Protein AF-A0AAU2XIB2-F1 (afdb_monomer_lite)

Secondary structure (DSSP, 8-state):
------------SSSHHHHHHHHHHHHHHHHHHS---HHHHHHHHHHHHHHHHHHHHHHHHT-HHHHHHHTT------HHHHHHHHH-HHHHHHHHHHHHHHHHHHIIIIITTTT-S-GGGS--HHHHHHHHHHHT-

pLDDT: mean 80.77, std 19.46, range [36.72, 98.31]

Sequence (137 aa):
MPESRMSSAGRDRAHTKGERSESQAVDRRRQAADGKDPERERLTNDLWQYGWRCLRKWMKEGTIAARCKANNVPLTCFDSEVQELRRNSYLREDLAAAAVAEAVQYFVDVSKPRGYWKPHKGASMRTYFMHDCLYRF

Foldseek 3Di:
DDDDDDDDDDDDPDPPPVCVVVVVVVVVVVCVVVPPPVVLVVQLVVLLVLQLVVQLVCLLVLNLVVVCVVLVQDDDDDPVRSVCSNPDSVVSNVLSNQLSVVLSCCCSVPCVVVVVPPPPPPADPNRVSNSSSSNSD

Structure (mmCIF, N/CA/C/O backbone):
data_AF-A0AAU2XIB2-F1
#
_entry.id   AF-A0AAU2XIB2-F1
#
loop_
_atom_site.group_PDB
_atom_site.id
_atom_site.type_symbol
_atom_site.label_atom_id
_atom_site.label_alt_id
_atom_site.label_comp_id
_atom_site.label_asym_id
_atom_site.label_entity_id
_atom_site.label_seq_id
_atom_site.pdbx_PDB_ins_code
_atom_site.Cartn_x
_atom_site.Cartn_y
_atom_site.Cartn_z
_atom_site.occupancy
_atom_site.B_iso_or_equiv
_atom_site.auth_seq_id
_atom_site.auth_comp_id
_atom_site.auth_asym_id
_atom_site.auth_atom_id
_atom_site.pdbx_PDB_model_num
ATOM 1 N N . MET A 1 1 ? 9.678 74.975 -43.313 1.00 43.34 1 MET A N 1
ATOM 2 C CA . MET A 1 1 ? 9.053 74.129 -44.359 1.00 43.34 1 MET A CA 1
ATOM 3 C C . MET A 1 1 ? 10.049 73.985 -45.502 1.00 43.34 1 MET A C 1
ATOM 5 O O . MET A 1 1 ? 10.694 75.001 -45.749 1.00 43.34 1 MET A O 1
ATOM 9 N N . PRO A 1 2 ? 10.223 72.818 -46.167 1.00 50.94 2 PRO A N 1
ATOM 10 C CA . PRO A 1 2 ? 9.382 71.597 -46.210 1.00 50.94 2 PRO A CA 1
ATOM 11 C C . PRO A 1 2 ? 10.072 70.350 -45.587 1.00 50.94 2 PRO A C 1
ATOM 13 O O . PRO A 1 2 ? 11.292 70.285 -45.517 1.00 50.94 2 PRO A O 1
ATOM 16 N N . GLU A 1 3 ? 9.378 69.476 -44.851 1.00 43.22 3 GLU A N 1
ATOM 17 C CA . GLU A 1 3 ? 8.613 68.276 -45.269 1.00 43.22 3 GLU A CA 1
ATOM 18 C C . GLU A 1 3 ? 9.398 67.189 -46.041 1.00 43.22 3 GLU A C 1
ATOM 20 O O . GLU A 1 3 ? 9.710 67.312 -47.221 1.00 43.22 3 GLU A O 1
ATOM 25 N N . SER A 1 4 ? 9.603 66.046 -45.375 1.00 46.34 4 SER A N 1
ATOM 26 C CA . SER A 1 4 ? 9.640 64.723 -46.006 1.00 46.34 4 SER A CA 1
ATOM 27 C C . SER A 1 4 ? 9.029 63.690 -45.061 1.00 46.34 4 SER A C 1
ATOM 29 O O . SER A 1 4 ? 9.553 63.391 -43.990 1.00 46.34 4 SER A O 1
ATOM 31 N N . ARG A 1 5 ? 7.865 63.189 -45.477 1.00 52.09 5 ARG A N 1
ATOM 32 C CA . ARG A 1 5 ? 7.193 61.986 -44.976 1.00 52.09 5 ARG A CA 1
ATOM 33 C C . ARG A 1 5 ? 7.921 60.746 -45.503 1.00 52.09 5 ARG A C 1
ATOM 35 O O . ARG A 1 5 ? 8.358 60.782 -46.643 1.00 52.09 5 ARG A O 1
ATOM 42 N N . MET A 1 6 ? 7.940 59.660 -44.723 1.00 36.72 6 MET A N 1
ATOM 43 C CA . MET A 1 6 ? 7.831 58.234 -45.125 1.00 36.72 6 MET A CA 1
ATOM 44 C C . MET A 1 6 ? 8.228 57.382 -43.904 1.00 36.72 6 MET A C 1
ATOM 46 O O . MET A 1 6 ? 9.360 57.431 -43.447 1.00 36.72 6 MET A O 1
ATOM 50 N N . SER A 1 7 ? 7.283 56.785 -43.175 1.00 46.06 7 SER A N 1
ATOM 51 C CA . SER A 1 7 ? 6.637 55.498 -43.478 1.00 46.06 7 SER A CA 1
ATOM 52 C C . SER A 1 7 ? 7.622 54.326 -43.565 1.00 46.06 7 SER A C 1
ATOM 54 O O . SER A 1 7 ? 8.300 54.153 -44.569 1.00 46.06 7 SER A O 1
ATOM 56 N N . SER A 1 8 ? 7.642 53.473 -42.540 1.00 38.81 8 SER A N 1
ATOM 57 C CA . SER A 1 8 ? 7.518 52.025 -42.751 1.00 38.81 8 SER A CA 1
ATOM 58 C C . SER A 1 8 ? 7.180 51.333 -41.431 1.00 38.81 8 SER A C 1
ATOM 60 O O . SER A 1 8 ? 8.024 51.024 -40.593 1.00 38.81 8 SER A O 1
ATOM 62 N N . ALA A 1 9 ? 5.883 51.088 -41.264 1.00 49.31 9 ALA A N 1
ATOM 63 C CA . ALA A 1 9 ? 5.409 49.935 -40.524 1.00 49.31 9 ALA A CA 1
ATOM 64 C C . ALA A 1 9 ? 5.936 48.652 -41.189 1.00 49.31 9 ALA A C 1
ATOM 66 O O . ALA A 1 9 ? 6.041 48.588 -42.414 1.00 49.31 9 ALA A O 1
ATOM 67 N N . GLY A 1 10 ? 6.193 47.618 -40.389 1.00 45.81 10 GLY A N 1
ATOM 68 C CA . GLY A 1 10 ? 6.290 46.248 -40.893 1.00 45.81 10 GLY A CA 1
ATOM 69 C C . GLY A 1 10 ? 7.605 45.538 -40.600 1.00 45.81 10 GLY A C 1
ATOM 70 O O . GLY A 1 10 ? 8.357 45.233 -41.516 1.00 45.81 10 GLY A O 1
ATOM 71 N N . ARG A 1 11 ? 7.849 45.178 -39.339 1.00 41.78 11 ARG A N 1
ATOM 72 C CA . ARG A 1 11 ? 8.775 44.090 -38.988 1.00 41.78 11 ARG A CA 1
ATOM 73 C C . ARG A 1 11 ? 8.243 43.349 -37.769 1.00 41.78 11 ARG A C 1
ATOM 75 O O . ARG A 1 11 ? 8.732 43.558 -36.678 1.00 41.78 11 ARG A O 1
ATOM 82 N N . ASP A 1 12 ? 7.216 42.521 -37.961 1.00 46.97 12 ASP A N 1
ATOM 83 C CA . ASP A 1 12 ? 6.725 41.671 -36.859 1.00 46.97 12 ASP A CA 1
ATOM 84 C C . ASP A 1 12 ? 6.084 40.340 -37.288 1.00 46.97 12 ASP A C 1
ATOM 86 O O . ASP A 1 12 ? 5.340 39.712 -36.542 1.00 46.97 12 ASP A O 1
ATOM 90 N N . ARG A 1 13 ? 6.352 39.848 -38.506 1.00 44.38 13 ARG A N 1
ATOM 91 C CA . ARG A 1 13 ? 5.723 38.598 -38.994 1.00 44.38 13 ARG A CA 1
ATOM 92 C C . ARG A 1 13 ? 6.672 37.511 -39.490 1.00 44.38 13 ARG A C 1
ATOM 94 O O . ARG A 1 13 ? 6.222 36.596 -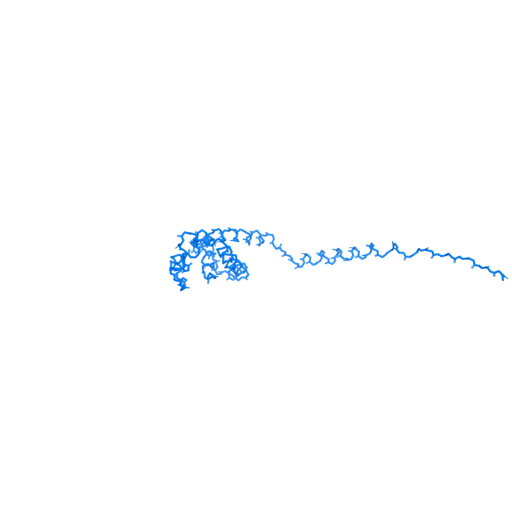40.170 1.00 44.38 13 ARG A O 1
ATOM 101 N N . ALA A 1 14 ? 7.956 37.562 -39.135 1.00 44.12 14 ALA A N 1
ATOM 102 C CA . ALA A 1 14 ? 8.930 36.573 -39.615 1.00 44.12 14 ALA A CA 1
ATOM 103 C C . ALA A 1 14 ? 9.585 35.693 -38.531 1.00 44.12 14 ALA A C 1
ATOM 105 O O . ALA A 1 14 ? 10.227 34.714 -38.893 1.00 44.12 14 ALA A O 1
ATOM 106 N N . HIS A 1 15 ? 9.427 35.975 -37.230 1.00 46.62 15 HIS A N 1
ATOM 107 C CA . HIS A 1 15 ? 10.104 35.191 -36.174 1.00 46.62 15 HIS A CA 1
ATOM 108 C C . HIS A 1 15 ? 9.353 33.923 -35.730 1.00 46.62 15 HIS A C 1
ATOM 110 O O . HIS A 1 15 ? 9.965 32.919 -35.388 1.00 46.62 15 HIS A O 1
ATOM 116 N N . THR A 1 16 ? 8.028 33.869 -35.857 1.00 51.94 16 THR A N 1
ATOM 117 C CA . THR A 1 16 ? 7.228 32.810 -35.213 1.00 51.94 16 THR A CA 1
ATOM 118 C C . THR A 1 16 ? 7.236 31.439 -35.901 1.00 51.94 16 THR A C 1
ATOM 120 O O . THR A 1 16 ? 6.804 30.460 -35.291 1.00 51.94 16 THR A O 1
ATOM 123 N N . LYS A 1 17 ? 7.695 31.313 -37.157 1.00 48.34 17 LYS A N 1
ATOM 124 C CA . LYS A 1 17 ? 7.656 30.027 -37.892 1.00 48.34 17 LYS A CA 1
ATOM 125 C C . LYS A 1 17 ? 8.925 29.185 -37.701 1.00 48.34 17 LYS A C 1
ATOM 127 O O . LYS A 1 17 ? 8.819 27.963 -37.599 1.00 48.34 17 LYS A O 1
ATOM 132 N N . GLY A 1 18 ? 10.095 29.823 -37.606 1.00 48.03 18 GLY A N 1
ATOM 133 C CA . GLY A 1 18 ? 11.371 29.152 -37.317 1.00 48.03 18 GLY A CA 1
ATOM 134 C C . GLY A 1 18 ? 11.431 28.647 -35.876 1.00 48.03 18 GLY A C 1
ATOM 135 O O . GLY A 1 18 ? 11.634 27.457 -35.648 1.00 48.03 18 GLY A O 1
ATOM 136 N N . GLU A 1 19 ? 11.080 29.512 -34.922 1.00 49.12 19 GLU A N 1
ATOM 137 C CA . GLU A 1 19 ? 11.100 29.213 -33.483 1.00 49.12 19 GLU A CA 1
ATOM 138 C C . GLU A 1 19 ? 10.111 28.109 -33.083 1.00 49.12 19 GLU A C 1
ATOM 140 O O . GLU A 1 19 ? 10.416 27.290 -32.220 1.00 49.12 19 GLU A O 1
ATOM 145 N N . ARG A 1 20 ? 8.942 28.016 -33.740 1.00 51.75 20 ARG A N 1
ATOM 146 C CA . ARG A 1 20 ? 7.985 26.912 -33.524 1.00 51.75 20 ARG A CA 1
ATOM 147 C C . ARG A 1 20 ? 8.497 25.575 -34.046 1.00 51.75 20 ARG A C 1
ATOM 149 O O . ARG A 1 20 ? 8.235 24.551 -33.427 1.00 51.75 20 ARG A O 1
ATOM 156 N N . SER A 1 21 ? 9.200 25.582 -35.174 1.00 53.94 21 SER A N 1
ATOM 157 C CA . SER A 1 21 ? 9.728 24.363 -35.801 1.00 53.94 21 SER A CA 1
ATOM 158 C C . SER A 1 21 ? 10.899 23.804 -34.996 1.00 53.94 21 SER A C 1
ATOM 160 O O . SER A 1 21 ? 11.010 22.595 -34.804 1.00 53.94 21 SER A O 1
ATOM 162 N N . GLU A 1 22 ? 11.729 24.699 -34.466 1.00 53.75 22 GLU A N 1
ATOM 163 C CA . GLU A 1 22 ? 12.864 24.371 -33.613 1.00 53.75 22 GLU A CA 1
ATOM 164 C C . GLU A 1 22 ? 12.405 23.975 -32.202 1.00 53.75 22 GLU A C 1
ATOM 166 O O . GLU A 1 22 ? 12.827 22.937 -31.700 1.00 53.75 22 GLU A O 1
ATOM 171 N N . SER A 1 23 ? 11.424 24.683 -31.625 1.00 58.53 23 SER A N 1
ATOM 172 C CA . SER A 1 23 ? 10.793 24.295 -30.352 1.00 58.53 23 SER A CA 1
ATOM 173 C C . SER A 1 23 ? 10.085 22.941 -30.448 1.00 58.53 23 SER A C 1
ATOM 175 O O . SER A 1 23 ? 10.254 22.103 -29.570 1.00 58.53 23 SER A O 1
ATOM 177 N N . GLN A 1 24 ? 9.367 22.655 -31.542 1.00 58.94 24 GLN A N 1
ATOM 178 C CA . GLN A 1 24 ? 8.755 21.338 -31.759 1.00 58.94 24 GLN A CA 1
ATOM 179 C C . GLN A 1 24 ? 9.791 20.231 -31.980 1.00 58.94 24 GLN A C 1
ATOM 181 O O . GLN A 1 24 ? 9.558 19.091 -31.582 1.00 58.94 24 GLN A O 1
ATOM 186 N N . ALA A 1 25 ? 10.925 20.530 -32.616 1.00 60.53 25 ALA A N 1
ATOM 187 C CA . ALA A 1 25 ? 12.006 19.563 -32.785 1.00 60.53 25 ALA A CA 1
ATOM 188 C C . ALA A 1 25 ? 12.719 19.273 -31.455 1.00 60.53 25 ALA A C 1
ATOM 190 O O . ALA A 1 25 ? 13.066 18.121 -31.189 1.00 60.53 25 ALA A O 1
ATOM 191 N N . VAL A 1 26 ? 12.896 20.288 -30.607 1.00 61.22 26 VAL A N 1
ATOM 192 C CA . VAL A 1 26 ? 13.450 20.149 -29.255 1.00 61.22 26 VAL A CA 1
ATOM 193 C C . VAL A 1 26 ? 12.487 19.381 -28.353 1.00 61.22 26 VAL A C 1
ATOM 195 O O . VAL A 1 26 ? 12.925 18.437 -27.703 1.00 61.22 26 VAL A O 1
ATOM 198 N N . ASP A 1 27 ? 11.187 19.677 -28.389 1.00 58.38 27 ASP A N 1
ATOM 199 C CA . ASP A 1 27 ? 10.172 18.929 -27.638 1.00 58.38 27 ASP A CA 1
ATOM 200 C C . ASP A 1 27 ? 10.062 17.476 -28.102 1.00 58.38 27 ASP A C 1
ATOM 202 O O . ASP A 1 27 ? 9.993 16.576 -27.271 1.00 58.38 27 ASP A O 1
ATOM 206 N N . ARG A 1 28 ? 10.132 17.201 -29.412 1.00 55.25 28 ARG A N 1
ATOM 207 C CA . ARG A 1 28 ? 10.158 15.819 -29.923 1.00 55.25 28 ARG A CA 1
ATOM 208 C C . ARG A 1 28 ? 11.425 15.071 -29.520 1.00 55.25 28 ARG A C 1
ATOM 210 O O . ARG A 1 28 ? 11.347 13.886 -29.216 1.00 55.25 28 ARG A O 1
ATOM 217 N N . ARG A 1 29 ? 12.585 15.737 -29.487 1.00 55.88 29 ARG A N 1
ATOM 218 C CA . ARG A 1 29 ? 13.833 15.140 -28.977 1.00 55.88 29 ARG A CA 1
ATOM 219 C C . ARG A 1 29 ? 13.761 14.898 -27.473 1.00 55.88 29 ARG A C 1
ATOM 221 O O . ARG A 1 29 ? 14.245 13.868 -27.019 1.00 55.88 29 ARG A O 1
ATOM 228 N N . ARG A 1 30 ? 13.110 15.791 -26.722 1.00 53.09 30 ARG A N 1
ATOM 229 C CA . ARG A 1 30 ? 12.839 15.610 -25.293 1.00 53.09 30 ARG A CA 1
ATOM 230 C C . ARG A 1 30 ? 11.899 14.438 -25.056 1.00 53.09 30 ARG A C 1
ATOM 232 O O . ARG A 1 30 ? 12.244 13.589 -24.263 1.00 53.09 30 ARG A O 1
ATOM 239 N N . GLN A 1 31 ? 10.804 14.323 -25.806 1.00 55.22 31 GLN A N 1
ATOM 240 C CA . GLN A 1 31 ? 9.856 13.203 -25.733 1.00 55.22 31 GLN A CA 1
ATOM 241 C C . GLN A 1 31 ? 10.473 11.861 -26.158 1.00 55.22 31 GLN A C 1
ATOM 243 O O . GLN A 1 31 ? 10.139 10.827 -25.588 1.00 55.22 31 GLN A O 1
ATOM 248 N N . ALA A 1 32 ? 11.391 11.866 -27.130 1.00 51.59 32 ALA A N 1
ATOM 249 C CA . ALA A 1 32 ? 12.141 10.675 -27.527 1.00 51.59 32 ALA A CA 1
ATOM 250 C C . ALA A 1 32 ? 13.204 10.273 -26.485 1.00 51.59 32 ALA A C 1
ATOM 252 O O . ALA A 1 32 ? 13.470 9.086 -26.320 1.00 51.59 32 ALA A O 1
ATOM 253 N N . ALA A 1 33 ? 13.784 11.242 -25.768 1.00 51.97 33 ALA A N 1
ATOM 254 C CA . ALA A 1 33 ? 14.700 11.007 -24.648 1.00 51.97 33 ALA A CA 1
ATOM 255 C C . ALA A 1 33 ? 13.969 10.663 -23.334 1.00 51.97 33 ALA A C 1
ATOM 257 O O . ALA A 1 33 ? 14.507 9.920 -22.520 1.00 51.97 33 ALA A O 1
ATOM 258 N N . ASP A 1 34 ? 12.734 11.143 -23.159 1.00 52.72 34 ASP A N 1
ATOM 259 C CA . ASP A 1 34 ? 11.841 10.838 -22.032 1.00 52.72 34 ASP A CA 1
ATOM 260 C C . ASP A 1 34 ? 11.191 9.460 -22.140 1.00 52.72 34 ASP A C 1
ATOM 262 O O . ASP A 1 34 ? 10.463 9.090 -21.222 1.00 52.72 34 ASP A O 1
ATOM 266 N N . GLY A 1 35 ? 11.433 8.739 -23.247 1.00 50.09 35 GLY A N 1
ATOM 267 C CA . GLY A 1 35 ? 10.985 7.384 -23.575 1.00 50.09 35 GLY A CA 1
ATOM 268 C C . GLY A 1 35 ? 10.161 6.704 -22.487 1.00 50.09 35 GLY A C 1
ATOM 269 O O . GLY A 1 35 ? 10.643 5.795 -21.809 1.00 50.09 35 GLY A O 1
ATOM 270 N N . LYS A 1 36 ? 8.909 7.147 -22.309 1.00 61.44 36 LYS A N 1
ATOM 271 C CA . LYS A 1 36 ? 7.960 6.461 -21.444 1.00 61.44 36 LYS A CA 1
ATOM 272 C C . LYS A 1 36 ? 7.639 5.166 -22.154 1.00 61.44 36 LYS A C 1
ATOM 274 O O . LYS A 1 36 ? 6.860 5.158 -23.101 1.00 61.44 36 LYS A O 1
ATOM 279 N N . ASP A 1 37 ? 8.302 4.099 -21.732 1.00 78.88 37 ASP A N 1
ATOM 280 C CA . ASP A 1 37 ? 7.980 2.743 -22.142 1.00 78.88 37 ASP A CA 1
ATOM 281 C C . ASP A 1 37 ? 6.470 2.517 -21.904 1.00 78.88 37 ASP A C 1
ATOM 283 O O . ASP A 1 37 ? 6.031 2.502 -20.745 1.00 78.88 37 ASP A O 1
ATOM 287 N N . PRO A 1 38 ? 5.647 2.388 -22.966 1.00 84.31 38 PRO A N 1
ATOM 288 C CA . PRO A 1 38 ? 4.204 2.247 -22.814 1.00 84.31 38 PRO A CA 1
ATOM 289 C C . PRO A 1 38 ? 3.820 0.994 -22.024 1.00 84.31 38 PRO A C 1
ATOM 291 O O . PRO A 1 38 ? 2.752 0.962 -21.413 1.00 84.31 38 PRO A O 1
ATOM 294 N N . GLU A 1 39 ? 4.661 -0.044 -22.016 1.00 83.44 39 GLU A N 1
ATOM 295 C CA . GLU A 1 39 ? 4.439 -1.232 -21.192 1.00 83.44 39 GLU A CA 1
ATOM 296 C C . GLU A 1 39 ? 4.674 -0.926 -19.714 1.00 83.44 39 GLU A C 1
ATOM 298 O O . GLU A 1 39 ? 3.872 -1.321 -18.864 1.00 83.44 39 GLU A O 1
ATOM 303 N N . ARG A 1 40 ? 5.726 -0.159 -19.405 1.00 85.00 40 ARG A N 1
ATOM 304 C CA . ARG A 1 40 ? 6.002 0.328 -18.050 1.00 85.00 40 ARG A CA 1
ATOM 305 C C . ARG A 1 40 ? 4.858 1.189 -17.525 1.00 85.00 40 ARG A C 1
ATOM 307 O O . ARG A 1 40 ? 4.435 0.989 -16.393 1.00 85.00 40 ARG A O 1
ATOM 314 N N . GLU A 1 41 ? 4.326 2.109 -18.326 1.00 89.00 41 GLU A N 1
ATOM 315 C CA . GLU A 1 41 ? 3.214 2.973 -17.906 1.00 89.00 41 GLU A CA 1
ATOM 316 C C . GLU A 1 41 ? 1.923 2.178 -17.661 1.00 89.00 41 GLU A C 1
ATOM 318 O O . GLU A 1 41 ? 1.255 2.380 -16.644 1.00 89.00 41 GLU A O 1
ATOM 323 N N . ARG A 1 42 ? 1.598 1.214 -18.535 1.00 90.50 42 ARG A N 1
ATOM 324 C CA . ARG A 1 42 ? 0.466 0.296 -18.314 1.00 90.50 42 ARG A CA 1
ATOM 325 C C . ARG A 1 42 ? 0.642 -0.509 -17.031 1.00 90.50 42 ARG A C 1
ATOM 327 O O . ARG A 1 42 ? -0.283 -0.566 -16.227 1.00 90.50 42 ARG A O 1
ATOM 334 N N . LEU A 1 43 ? 1.829 -1.074 -16.811 1.00 89.25 43 LEU A N 1
ATOM 335 C CA . LEU A 1 43 ? 2.132 -1.840 -15.605 1.00 89.25 43 LEU A CA 1
ATOM 336 C C . LEU A 1 43 ? 1.987 -0.984 -14.340 1.00 89.25 43 LEU A C 1
ATOM 338 O O . LEU A 1 43 ? 1.321 -1.405 -13.397 1.00 89.25 43 LEU A O 1
ATOM 342 N N . THR A 1 44 ? 2.570 0.216 -14.325 1.00 92.50 44 THR A N 1
ATOM 343 C CA . THR A 1 44 ? 2.449 1.184 -13.223 1.00 92.50 44 THR A CA 1
ATOM 344 C C . THR A 1 44 ? 0.982 1.464 -12.904 1.00 92.50 44 THR A C 1
ATOM 346 O O . THR A 1 44 ? 0.579 1.366 -11.746 1.00 92.50 44 THR A O 1
ATOM 349 N N . ASN A 1 45 ? 0.164 1.748 -13.920 1.00 94.69 45 ASN A N 1
ATOM 350 C CA . ASN A 1 45 ? -1.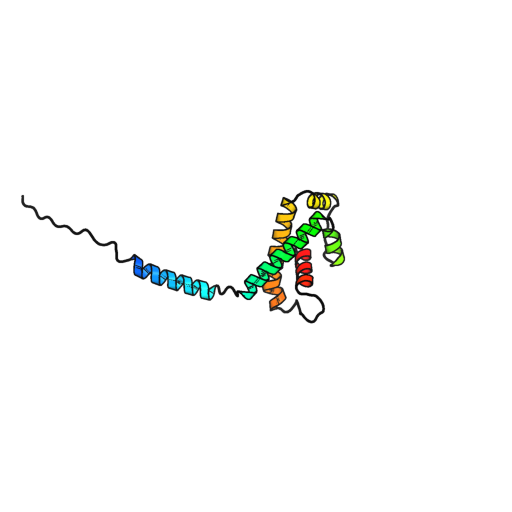260 2.034 -13.741 1.00 94.69 45 ASN A CA 1
ATOM 351 C C . ASN A 1 45 ? -2.039 0.826 -13.201 1.00 94.69 45 ASN A C 1
ATOM 353 O O . ASN A 1 45 ? -2.866 0.979 -12.298 1.00 94.69 45 ASN A O 1
ATOM 357 N N . ASP A 1 46 ? -1.761 -0.374 -13.710 1.00 95.00 46 ASP A N 1
ATOM 358 C CA . ASP A 1 46 ? -2.408 -1.607 -13.256 1.00 95.00 46 ASP A CA 1
ATOM 359 C C . ASP A 1 46 ? -2.067 -1.924 -11.796 1.00 95.00 46 ASP A C 1
ATOM 361 O O . ASP A 1 46 ? -2.955 -2.257 -11.001 1.00 95.00 46 ASP A O 1
ATOM 365 N N . LEU A 1 47 ? -0.789 -1.797 -11.425 1.00 95.44 47 LEU A N 1
ATOM 366 C CA . LEU A 1 47 ? -0.322 -2.000 -10.056 1.00 95.44 47 LEU A CA 1
ATOM 367 C C . LEU A 1 47 ? -0.902 -0.946 -9.114 1.00 95.44 47 LEU A C 1
ATOM 369 O O . LEU A 1 47 ? -1.412 -1.306 -8.052 1.00 95.44 47 LEU A O 1
ATOM 373 N N . TRP A 1 48 ? -0.922 0.323 -9.531 1.00 97.50 48 TRP A N 1
ATOM 374 C CA . TRP A 1 48 ? -1.517 1.408 -8.757 1.00 97.50 48 TRP A CA 1
ATOM 375 C C . TRP A 1 48 ? -2.986 1.129 -8.426 1.00 97.50 48 TRP A C 1
ATOM 377 O O . TRP A 1 48 ? -3.383 1.084 -7.260 1.00 97.50 48 TRP A O 1
ATOM 387 N N . GLN A 1 49 ? -3.803 0.869 -9.452 1.00 97.06 49 GLN A N 1
ATOM 388 C CA . GLN A 1 49 ? -5.234 0.613 -9.278 1.00 97.06 49 GLN A CA 1
ATOM 389 C C . GLN A 1 49 ? -5.506 -0.641 -8.447 1.00 97.06 49 GLN A C 1
ATOM 391 O O . GLN A 1 49 ? -6.508 -0.717 -7.729 1.00 97.06 49 GLN A O 1
ATOM 396 N N . TYR A 1 50 ? -4.667 -1.666 -8.581 1.00 97.12 50 TYR A N 1
ATOM 397 C CA . TYR A 1 50 ? -4.807 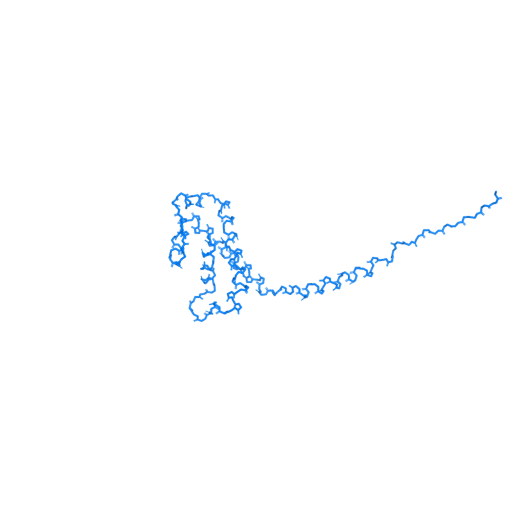-2.897 -7.819 1.00 97.12 50 TYR A CA 1
ATOM 398 C C . TYR A 1 50 ? -4.444 -2.691 -6.342 1.00 97.12 50 TYR A C 1
ATOM 400 O O . TYR A 1 50 ? -5.286 -2.938 -5.476 1.00 97.12 50 TYR A O 1
ATOM 408 N N . GLY A 1 51 ? -3.248 -2.165 -6.059 1.00 97.50 51 GLY A N 1
ATOM 409 C CA . GLY A 1 51 ? -2.760 -1.925 -4.699 1.00 97.50 51 GLY A CA 1
ATOM 410 C C . GLY A 1 51 ? -3.667 -0.983 -3.918 1.00 97.50 51 GLY A C 1
ATOM 411 O O . GLY A 1 51 ? -4.094 -1.312 -2.810 1.00 97.50 51 GLY A O 1
ATOM 412 N N . TRP A 1 52 ? -4.065 0.132 -4.536 1.00 98.12 52 TRP A N 1
ATOM 413 C CA . TRP A 1 52 ? -4.923 1.132 -3.902 1.00 98.12 52 TRP A CA 1
ATOM 414 C C . TRP A 1 52 ? -6.287 0.558 -3.500 1.00 98.12 52 TRP A C 1
ATOM 416 O O . TRP A 1 52 ? -6.753 0.768 -2.377 1.00 98.12 52 TRP A O 1
ATOM 426 N N . ARG A 1 53 ? -6.916 -0.240 -4.377 1.00 98.06 53 ARG A N 1
ATOM 427 C CA . ARG A 1 53 ? -8.184 -0.920 -4.061 1.00 98.06 53 ARG A CA 1
ATOM 428 C C . ARG A 1 53 ? -8.026 -1.921 -2.919 1.00 98.06 53 ARG A C 1
ATOM 430 O O . ARG A 1 53 ? -8.881 -1.963 -2.033 1.00 98.06 53 ARG A O 1
ATOM 437 N N . CYS A 1 54 ? -6.958 -2.718 -2.926 1.00 98.06 54 CYS A N 1
ATOM 438 C CA . CYS A 1 54 ? -6.710 -3.721 -1.893 1.00 98.06 54 CYS A CA 1
ATOM 439 C C . CYS A 1 54 ? -6.448 -3.089 -0.521 1.00 98.06 54 CYS A C 1
ATOM 441 O O . CYS A 1 54 ? -7.121 -3.461 0.441 1.00 98.06 54 CYS A O 1
ATOM 443 N N . LEU A 1 55 ? -5.543 -2.109 -0.432 1.00 98.06 55 LEU A N 1
ATOM 444 C CA . LEU A 1 55 ? -5.220 -1.449 0.836 1.00 98.06 55 LEU A CA 1
ATOM 445 C C . LEU A 1 55 ? -6.442 -0.745 1.431 1.00 98.06 55 LEU A C 1
ATOM 447 O O . LEU A 1 55 ? -6.771 -0.969 2.596 1.00 98.06 55 LEU A O 1
ATOM 451 N N . ARG A 1 56 ? -7.193 0.023 0.626 1.00 98.19 56 ARG A N 1
ATOM 452 C CA . ARG A 1 56 ? -8.427 0.680 1.099 1.00 98.19 56 ARG A CA 1
ATOM 453 C C . ARG A 1 56 ? -9.454 -0.319 1.609 1.00 98.19 56 ARG A C 1
ATOM 455 O O . ARG A 1 56 ? -10.095 -0.059 2.627 1.00 98.19 56 ARG A O 1
ATOM 462 N N . LYS A 1 57 ? -9.611 -1.459 0.930 1.00 98.31 57 LYS A N 1
ATOM 463 C CA . LYS A 1 57 ? -10.510 -2.527 1.374 1.00 98.31 57 LYS A CA 1
ATOM 464 C C . LYS A 1 57 ? -10.066 -3.096 2.723 1.00 98.31 57 LYS A C 1
ATOM 466 O O . LYS A 1 57 ? -10.878 -3.153 3.639 1.00 98.31 57 LYS A O 1
ATOM 471 N N . TRP A 1 58 ? -8.792 -3.456 2.873 1.00 98.12 58 TRP A N 1
ATOM 472 C CA . TRP A 1 58 ? -8.283 -4.042 4.117 1.00 98.12 58 TRP A CA 1
ATOM 473 C C . TRP A 1 58 ? -8.323 -3.071 5.295 1.00 98.12 58 TRP A C 1
ATOM 475 O O . TRP A 1 58 ? -8.680 -3.474 6.399 1.00 98.12 58 TRP A O 1
ATOM 485 N N . MET A 1 59 ? -8.040 -1.788 5.064 1.00 98.06 59 MET A N 1
ATOM 486 C CA . MET A 1 59 ? -8.214 -0.745 6.077 1.00 98.06 59 MET A CA 1
ATOM 487 C C . MET A 1 59 ? -9.685 -0.589 6.481 1.00 98.06 59 MET A C 1
ATOM 489 O O . MET A 1 59 ? -10.006 -0.583 7.666 1.00 98.06 59 MET A O 1
ATOM 493 N N . LYS A 1 60 ? -10.604 -0.542 5.506 1.00 98.31 60 LYS A N 1
ATOM 494 C CA . LYS A 1 60 ? -12.050 -0.435 5.764 1.00 98.31 60 LYS A CA 1
ATOM 495 C C . LYS A 1 60 ? -12.601 -1.637 6.539 1.00 98.31 60 LYS A C 1
ATOM 497 O O . LYS A 1 60 ? -13.487 -1.478 7.373 1.00 98.31 60 LYS A O 1
ATOM 502 N N . GLU A 1 61 ? -12.097 -2.833 6.259 1.00 97.81 61 GLU A N 1
ATOM 503 C CA . GLU A 1 61 ? -12.496 -4.071 6.938 1.00 97.81 61 GLU A CA 1
ATOM 504 C C . GLU A 1 61 ? -11.788 -4.261 8.291 1.00 97.81 61 GLU A C 1
ATOM 506 O O . GLU A 1 61 ? -12.188 -5.119 9.076 1.00 97.81 61 GLU A O 1
ATOM 511 N N . GLY A 1 62 ? -10.755 -3.463 8.587 1.00 96.38 62 GLY A N 1
ATOM 512 C CA . GLY A 1 62 ? -9.904 -3.621 9.768 1.00 96.38 62 GLY A CA 1
ATOM 513 C C . GLY A 1 62 ? 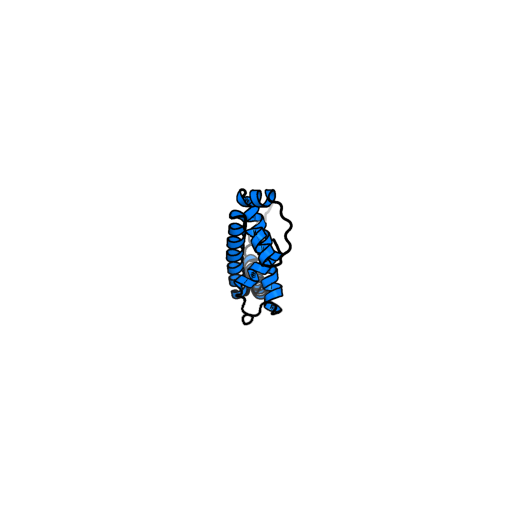-8.999 -4.855 9.712 1.00 96.38 62 GLY A C 1
ATOM 514 O O . GLY A 1 62 ? -8.582 -5.358 10.747 1.00 96.38 62 GLY A O 1
ATOM 515 N N . THR A 1 63 ? -8.710 -5.375 8.517 1.00 97.06 63 THR A N 1
ATOM 516 C CA . THR A 1 63 ? -7.890 -6.582 8.319 1.00 97.06 63 THR A CA 1
ATOM 517 C C . THR A 1 63 ? -6.434 -6.274 7.969 1.00 97.06 63 THR A C 1
ATOM 519 O O . THR A 1 63 ? -5.633 -7.202 7.864 1.00 97.06 63 THR A O 1
ATOM 522 N N . ILE A 1 64 ? -6.060 -4.996 7.821 1.00 96.00 64 ILE A N 1
ATOM 523 C CA . ILE A 1 64 ? -4.709 -4.580 7.409 1.00 96.00 64 ILE A CA 1
ATOM 524 C C . ILE A 1 64 ? -3.612 -5.103 8.350 1.00 96.00 64 ILE A C 1
ATOM 526 O O . ILE A 1 64 ? -2.649 -5.703 7.881 1.00 96.00 64 ILE A O 1
ATOM 530 N N . ALA A 1 65 ? -3.810 -5.024 9.669 1.00 94.50 65 ALA A N 1
ATOM 531 C CA . ALA A 1 65 ? -2.838 -5.522 10.643 1.00 94.50 65 ALA A CA 1
ATOM 532 C C . ALA A 1 65 ? -2.637 -7.045 10.548 1.00 94.50 65 ALA A C 1
ATOM 534 O O . ALA A 1 65 ? -1.509 -7.541 10.572 1.00 94.50 65 ALA A O 1
ATOM 535 N N . ALA A 1 66 ? -3.724 -7.798 10.350 1.00 94.94 66 ALA A N 1
ATOM 536 C CA . ALA A 1 66 ? -3.649 -9.239 10.128 1.00 94.94 66 ALA A CA 1
ATOM 537 C C . ALA A 1 66 ? -2.918 -9.579 8.816 1.00 94.94 66 ALA A C 1
ATOM 539 O O . ALA A 1 66 ? -2.176 -10.560 8.764 1.00 94.94 66 ALA A O 1
ATOM 540 N N . ARG A 1 67 ? -3.086 -8.762 7.765 1.00 96.00 67 ARG A N 1
ATOM 541 C CA . ARG A 1 67 ? -2.365 -8.917 6.492 1.00 96.00 67 ARG A CA 1
ATOM 542 C C . ARG A 1 67 ? -0.872 -8.646 6.647 1.00 96.00 67 ARG A C 1
ATOM 544 O O . ARG A 1 67 ? -0.097 -9.452 6.135 1.00 96.00 67 ARG A O 1
ATOM 551 N N . CYS A 1 68 ? -0.473 -7.598 7.371 1.00 95.12 68 CYS A N 1
ATOM 552 C CA . CYS A 1 68 ? 0.937 -7.335 7.675 1.00 95.12 68 CYS A CA 1
ATOM 553 C C . CYS A 1 68 ? 1.554 -8.508 8.446 1.00 95.12 68 CYS A C 1
ATOM 555 O O . CYS A 1 68 ? 2.541 -9.088 7.996 1.00 95.12 68 CYS A O 1
ATOM 557 N N . LYS A 1 69 ? 0.890 -8.965 9.519 1.00 94.31 69 LYS A N 1
ATOM 558 C CA . LYS A 1 69 ? 1.337 -10.117 10.317 1.00 94.31 69 LYS A CA 1
ATOM 559 C C . LYS A 1 69 ? 1.497 -11.390 9.482 1.00 94.31 69 LYS A C 1
ATOM 561 O O . LYS A 1 69 ? 2.523 -12.052 9.574 1.00 94.31 69 LYS A O 1
ATOM 566 N N . ALA A 1 70 ? 0.516 -11.721 8.640 1.00 93.19 70 ALA A N 1
ATOM 567 C CA . ALA A 1 70 ? 0.568 -12.906 7.778 1.00 93.19 70 ALA A CA 1
ATOM 568 C C . ALA A 1 70 ? 1.699 -12.855 6.734 1.00 93.19 70 ALA A C 1
ATOM 570 O O . ALA A 1 70 ? 2.119 -13.894 6.233 1.00 93.19 70 ALA A O 1
ATOM 571 N N . ASN A 1 71 ? 2.185 -11.655 6.409 1.00 91.12 71 ASN A N 1
ATOM 572 C CA . ASN A 1 71 ? 3.289 -11.431 5.482 1.00 91.12 71 ASN A CA 1
ATOM 573 C C . ASN A 1 71 ? 4.624 -11.169 6.193 1.00 91.12 71 ASN A C 1
ATOM 575 O O . ASN A 1 71 ? 5.589 -10.825 5.522 1.00 91.12 71 ASN A O 1
ATOM 579 N N . ASN A 1 72 ? 4.704 -11.338 7.518 1.00 93.56 72 ASN A N 1
ATOM 580 C CA . ASN A 1 72 ? 5.886 -11.007 8.324 1.00 93.56 72 ASN A CA 1
ATOM 581 C C . ASN A 1 72 ? 6.355 -9.550 8.159 1.00 93.56 72 ASN A C 1
ATOM 583 O O . ASN A 1 72 ? 7.543 -9.257 8.277 1.00 93.56 72 ASN A O 1
ATOM 587 N N . VAL A 1 73 ? 5.421 -8.637 7.892 1.00 93.19 73 VAL A N 1
ATOM 588 C CA . VAL A 1 73 ? 5.679 -7.198 7.894 1.00 93.19 73 VAL A CA 1
ATOM 589 C C . VAL A 1 73 ? 5.450 -6.682 9.317 1.00 93.19 73 VAL A C 1
ATOM 591 O O . VAL A 1 73 ? 4.341 -6.850 9.842 1.00 93.19 73 VAL A O 1
ATOM 594 N N . PRO A 1 74 ? 6.466 -6.085 9.964 1.00 90.12 74 PRO A N 1
ATOM 595 C CA . PRO A 1 74 ? 6.307 -5.512 11.290 1.00 90.12 74 PRO A CA 1
ATOM 596 C C . PRO A 1 74 ? 5.392 -4.288 11.210 1.00 90.12 74 PRO A C 1
ATOM 598 O O . PRO A 1 74 ? 5.702 -3.321 10.527 1.00 90.12 74 PRO A O 1
ATOM 601 N N . LEU A 1 75 ? 4.269 -4.334 11.924 1.00 91.25 75 LEU A N 1
ATOM 602 C CA . LEU A 1 75 ? 3.354 -3.208 12.068 1.00 91.25 75 LEU A CA 1
ATOM 603 C C . LEU A 1 75 ? 2.992 -3.065 13.544 1.00 91.25 75 LEU A C 1
ATOM 605 O O . LEU A 1 75 ? 2.413 -3.980 14.134 1.00 91.25 75 LEU A O 1
ATOM 609 N N . THR A 1 76 ? 3.300 -1.907 14.117 1.00 89.06 76 THR A N 1
ATOM 610 C CA . THR A 1 76 ? 2.782 -1.503 15.425 1.00 89.06 76 THR A CA 1
ATOM 611 C C . THR A 1 76 ? 1.548 -0.658 15.175 1.00 89.06 76 THR A C 1
ATOM 613 O O . THR A 1 76 ? 1.656 0.424 14.612 1.00 89.06 76 THR A O 1
ATOM 616 N N . CYS A 1 77 ? 0.381 -1.173 15.547 1.00 88.38 77 CYS A N 1
ATOM 617 C CA . CYS A 1 77 ? -0.880 -0.469 15.376 1.00 88.38 77 CYS A CA 1
ATOM 618 C C . CYS A 1 77 ? -1.798 -0.768 16.562 1.00 88.38 77 CYS A C 1
ATOM 620 O O . CYS A 1 77 ? -1.963 -1.929 16.948 1.00 88.38 77 CYS A O 1
ATOM 622 N N . PHE A 1 78 ? -2.371 0.278 17.144 1.00 92.81 78 PHE A N 1
ATOM 623 C CA . PHE A 1 78 ? -3.343 0.193 18.223 1.00 92.81 78 PHE A CA 1
ATOM 624 C C . PHE A 1 78 ? -4.755 -0.034 17.674 1.00 92.81 78 PHE A C 1
ATOM 626 O O . PHE A 1 78 ? -5.098 0.399 16.572 1.00 92.81 78 PHE A O 1
ATOM 633 N N . ASP A 1 79 ? -5.627 -0.641 18.481 1.00 92.19 79 ASP A N 1
ATOM 634 C CA . ASP A 1 79 ? -7.025 -0.860 18.092 1.00 92.19 79 ASP A CA 1
ATOM 635 C C . ASP A 1 79 ? -7.740 0.451 17.726 1.00 92.19 79 ASP A C 1
ATOM 637 O O . ASP A 1 79 ? -8.563 0.471 16.810 1.00 92.19 79 ASP A O 1
ATOM 641 N N . SER A 1 80 ? -7.405 1.563 18.389 1.00 95.12 80 SER A N 1
ATOM 642 C CA . SER A 1 80 ? -7.942 2.894 18.080 1.00 95.12 80 SER A CA 1
ATOM 643 C C . SER A 1 80 ? -7.587 3.361 16.667 1.00 95.12 80 SER A C 1
ATOM 645 O O . SER A 1 80 ? -8.448 3.901 15.975 1.00 95.12 80 SER A O 1
ATOM 647 N N . GLU A 1 81 ? -6.363 3.108 16.211 1.00 95.31 81 GLU A N 1
ATOM 648 C CA . GLU A 1 81 ? -5.909 3.450 14.861 1.00 95.31 81 GLU A CA 1
ATOM 649 C C . GLU A 1 81 ? -6.615 2.580 13.820 1.00 95.31 81 GLU A C 1
ATOM 651 O O . GLU A 1 81 ? -7.096 3.089 12.809 1.00 95.31 81 GLU A O 1
ATOM 656 N N . VAL A 1 82 ? -6.793 1.282 14.094 1.00 95.12 82 VAL A N 1
ATOM 657 C CA . VAL A 1 82 ? -7.588 0.406 13.217 1.00 95.12 82 VAL A CA 1
ATOM 658 C C . VAL A 1 82 ? -9.035 0.896 13.120 1.00 95.12 82 VAL A C 1
ATOM 660 O O . VAL A 1 82 ? -9.616 0.889 12.032 1.00 95.12 82 VAL A O 1
ATOM 663 N N . GLN A 1 83 ? -9.639 1.346 14.223 1.00 96.62 83 GLN A N 1
ATOM 664 C CA . GLN A 1 83 ? -10.989 1.916 14.189 1.00 96.62 83 GLN A CA 1
ATOM 665 C C . GLN A 1 83 ? -11.050 3.228 13.401 1.00 96.62 83 GLN A C 1
ATOM 667 O O . GLN A 1 83 ? -12.014 3.435 12.656 1.00 96.62 83 GLN A O 1
ATOM 672 N N . GLU A 1 84 ? -10.031 4.078 13.512 1.00 97.44 84 GLU A N 1
ATOM 673 C CA . GLU A 1 84 ? -9.937 5.310 12.730 1.00 97.44 84 GLU A CA 1
ATOM 674 C C . GLU A 1 84 ? -9.855 5.000 11.231 1.00 97.44 84 GLU A C 1
ATOM 676 O O . GLU A 1 84 ? -10.658 5.509 10.447 1.00 97.44 84 GLU A O 1
ATOM 681 N N . LEU A 1 85 ? -9.003 4.051 10.830 1.00 97.06 85 LEU A N 1
ATOM 682 C CA . LEU A 1 85 ? -8.908 3.585 9.443 1.00 97.06 85 LEU A CA 1
ATOM 683 C C . LEU A 1 85 ? -10.247 3.061 8.905 1.00 97.06 85 LEU A C 1
ATOM 685 O O . LEU A 1 85 ? -10.592 3.298 7.744 1.00 97.06 85 LEU A O 1
ATOM 689 N N . ARG A 1 86 ? -11.050 2.378 9.727 1.00 97.69 86 ARG A N 1
ATOM 690 C CA . ARG A 1 86 ? -12.378 1.887 9.313 1.00 97.69 86 ARG A CA 1
ATOM 691 C C . ARG A 1 86 ? -13.367 3.025 9.058 1.00 97.69 86 ARG A C 1
ATOM 693 O O . ARG A 1 86 ? -14.174 2.932 8.128 1.00 97.69 86 ARG A O 1
ATOM 700 N N . ARG A 1 87 ? -13.313 4.095 9.852 1.00 97.56 87 ARG A N 1
ATOM 701 C CA . ARG A 1 87 ? -14.295 5.194 9.836 1.00 97.56 87 ARG A CA 1
ATOM 702 C C . ARG A 1 87 ? -13.922 6.311 8.866 1.00 97.56 87 ARG A C 1
ATOM 704 O O . ARG A 1 87 ? -14.795 6.810 8.162 1.00 97.56 87 ARG A O 1
ATOM 711 N N . ASN A 1 88 ? -12.642 6.640 8.757 1.00 98.00 88 ASN A N 1
ATOM 712 C CA . ASN A 1 88 ? -12.161 7.800 8.019 1.00 98.00 88 ASN A CA 1
ATOM 713 C C . ASN A 1 88 ? -11.737 7.431 6.589 1.00 98.00 88 ASN A C 1
ATOM 715 O O . ASN A 1 88 ? -10.719 6.779 6.365 1.00 98.00 88 ASN A O 1
ATOM 719 N N . SER A 1 89 ? -12.538 7.817 5.591 1.00 97.75 89 SER A N 1
ATOM 720 C CA . SER A 1 89 ? -12.232 7.535 4.181 1.00 97.75 89 SER A CA 1
ATOM 721 C C . SER A 1 89 ? -11.050 8.316 3.635 1.00 97.75 89 SER A C 1
ATOM 723 O O . SER A 1 89 ? -10.317 7.748 2.830 1.00 97.75 89 SER A O 1
ATOM 725 N N . TYR A 1 90 ? -10.863 9.560 4.076 1.00 97.88 90 TYR A N 1
ATOM 726 C CA . TYR A 1 90 ? -9.765 10.412 3.625 1.00 97.88 90 TYR A CA 1
ATOM 727 C C . TYR A 1 90 ? -8.425 9.848 4.086 1.00 97.88 90 TYR A C 1
ATOM 729 O O . TYR A 1 90 ? -7.544 9.618 3.266 1.00 97.88 90 TYR A O 1
ATOM 737 N N . LEU A 1 91 ? -8.330 9.454 5.360 1.00 97.38 91 LEU A N 1
ATOM 738 C CA . LEU A 1 91 ? -7.128 8.806 5.886 1.00 97.38 91 LEU A CA 1
ATOM 739 C C . LEU A 1 91 ? -6.766 7.534 5.103 1.00 97.38 91 LEU A C 1
ATOM 741 O O . LEU A 1 91 ? -5.604 7.307 4.775 1.00 97.38 91 LEU A O 1
ATOM 745 N N . ARG A 1 92 ? -7.762 6.709 4.747 1.00 98.00 92 ARG A N 1
ATOM 746 C CA . ARG A 1 92 ? -7.520 5.525 3.904 1.00 98.00 92 ARG A CA 1
ATOM 747 C C . ARG A 1 92 ? -7.032 5.882 2.507 1.00 98.00 92 ARG A C 1
ATOM 749 O O . ARG A 1 92 ? -6.311 5.088 1.912 1.00 98.00 92 ARG A O 1
ATOM 756 N N . GLU A 1 93 ? -7.513 6.978 1.935 1.00 97.56 93 GLU A N 1
ATOM 757 C CA . GLU A 1 93 ? -7.112 7.415 0.599 1.00 97.56 93 GLU A CA 1
ATOM 758 C C . GLU A 1 93 ? -5.667 7.883 0.596 1.00 97.56 93 GLU A C 1
ATOM 760 O O . GLU A 1 93 ? -4.895 7.386 -0.224 1.00 97.56 93 GLU A O 1
ATOM 765 N N . ASP A 1 94 ? -5.300 8.720 1.562 1.00 97.62 94 ASP A N 1
ATOM 766 C CA . ASP A 1 94 ? -3.954 9.268 1.692 1.00 97.62 94 ASP A CA 1
ATOM 767 C C . ASP A 1 94 ? -2.925 8.169 1.975 1.00 97.62 94 ASP A C 1
ATOM 769 O O . ASP A 1 94 ? -1.941 8.038 1.245 1.00 97.62 94 ASP A O 1
ATOM 773 N N . LEU A 1 95 ? -3.185 7.307 2.966 1.00 97.31 95 LEU A N 1
ATOM 774 C CA . LEU A 1 95 ? -2.269 6.214 3.309 1.00 97.31 95 LEU A CA 1
ATOM 775 C C . LEU A 1 95 ? -2.135 5.195 2.176 1.00 97.31 95 LEU A C 1
ATOM 777 O O . LEU A 1 95 ? -1.031 4.749 1.867 1.00 97.31 95 LEU A O 1
ATOM 781 N N . ALA A 1 96 ? -3.244 4.833 1.517 1.00 98.00 96 ALA A N 1
ATOM 782 C CA . ALA A 1 96 ? -3.172 3.922 0.379 1.00 98.00 96 ALA A CA 1
ATOM 783 C C . ALA A 1 96 ? -2.403 4.544 -0.789 1.00 98.00 96 ALA A C 1
ATOM 785 O O . ALA A 1 96 ? -1.641 3.839 -1.443 1.00 98.00 96 ALA A O 1
ATOM 786 N N . ALA A 1 97 ? -2.608 5.832 -1.077 1.00 97.75 97 ALA A N 1
ATOM 787 C CA . ALA A 1 97 ? -1.899 6.515 -2.151 1.00 97.75 97 ALA A CA 1
ATOM 788 C C . ALA A 1 97 ? -0.392 6.580 -1.871 1.00 97.75 97 ALA A C 1
ATOM 790 O O . ALA A 1 97 ? 0.392 6.228 -2.750 1.00 97.75 97 ALA A O 1
ATOM 791 N N . ALA A 1 98 ? 0.009 6.951 -0.651 1.00 97.69 98 ALA A N 1
ATOM 792 C CA . ALA A 1 98 ? 1.413 7.027 -0.255 1.00 97.69 98 ALA A CA 1
ATOM 793 C C . ALA A 1 98 ? 2.120 5.664 -0.367 1.00 97.69 98 ALA A C 1
ATOM 795 O O . ALA A 1 98 ? 3.105 5.537 -1.097 1.00 97.69 98 ALA A O 1
ATOM 796 N N . ALA A 1 99 ? 1.566 4.624 0.266 1.00 97.12 99 ALA A N 1
ATOM 797 C CA . ALA A 1 99 ? 2.165 3.288 0.268 1.00 97.12 99 ALA A CA 1
ATOM 798 C C . ALA A 1 99 ? 2.259 2.686 -1.145 1.00 97.12 99 ALA A C 1
ATOM 800 O O . ALA A 1 99 ? 3.254 2.057 -1.513 1.00 97.12 99 ALA A O 1
ATOM 801 N N . VAL A 1 100 ? 1.226 2.882 -1.973 1.00 97.75 100 VAL A N 1
ATOM 802 C CA . VAL A 1 100 ? 1.199 2.358 -3.346 1.00 97.75 100 VAL A CA 1
ATOM 803 C C . VAL A 1 100 ? 2.158 3.123 -4.250 1.00 97.75 100 VAL A C 1
ATOM 805 O O . VAL A 1 100 ? 2.817 2.486 -5.068 1.00 97.75 100 VAL A O 1
ATOM 808 N N . ALA A 1 101 ? 2.288 4.444 -4.098 1.00 96.31 101 ALA A N 1
ATOM 809 C CA . ALA A 1 101 ? 3.255 5.233 -4.859 1.00 96.31 101 ALA A CA 1
ATOM 810 C C . ALA A 1 101 ? 4.672 4.718 -4.670 1.00 96.31 101 ALA A C 1
ATOM 812 O O . ALA A 1 101 ? 5.361 4.409 -5.646 1.00 96.31 101 ALA A O 1
ATOM 813 N N . GLU A 1 102 ? 5.067 4.550 -3.414 1.00 95.75 102 GLU A N 1
ATOM 814 C CA . GLU A 1 102 ? 6.402 4.083 -3.090 1.00 95.75 102 GLU A CA 1
ATOM 815 C C . GLU A 1 102 ? 6.609 2.623 -3.538 1.00 95.75 102 GLU A C 1
ATOM 817 O O . GLU A 1 102 ? 7.648 2.283 -4.111 1.00 95.75 102 GLU A O 1
ATOM 822 N N . ALA A 1 103 ? 5.602 1.759 -3.366 1.00 95.62 103 ALA A N 1
ATOM 823 C CA . ALA A 1 103 ? 5.678 0.364 -3.800 1.00 95.62 103 ALA A CA 1
ATOM 824 C C . ALA A 1 103 ? 5.788 0.224 -5.323 1.00 95.62 103 ALA A C 1
ATOM 826 O O . ALA A 1 103 ? 6.571 -0.592 -5.806 1.00 95.62 103 ALA A O 1
ATOM 827 N N . VAL A 1 104 ? 5.031 1.011 -6.093 1.00 94.81 104 VAL A N 1
ATOM 828 C CA . VAL A 1 104 ? 5.094 0.995 -7.562 1.00 94.81 104 VAL A CA 1
ATOM 829 C C . VAL A 1 104 ? 6.456 1.477 -8.038 1.00 94.81 104 VAL A C 1
ATOM 831 O O . VAL A 1 104 ? 7.070 0.807 -8.869 1.00 94.81 104 VAL A O 1
ATOM 834 N N . GLN A 1 105 ? 6.952 2.584 -7.478 1.00 91.69 105 GLN A N 1
ATOM 835 C CA . GLN A 1 105 ? 8.273 3.105 -7.810 1.00 91.69 105 GLN A CA 1
ATOM 836 C C . GLN A 1 105 ? 9.353 2.051 -7.545 1.00 91.69 105 GLN A C 1
ATOM 838 O O . GLN A 1 105 ? 10.130 1.714 -8.437 1.00 91.69 105 GLN A O 1
ATOM 843 N N . TYR A 1 106 ? 9.352 1.438 -6.360 1.00 90.25 106 TYR A N 1
ATOM 844 C CA . TYR A 1 106 ? 10.307 0.382 -6.040 1.00 90.25 106 TYR A CA 1
ATOM 845 C C . TYR A 1 106 ? 10.169 -0.845 -6.948 1.00 90.25 106 TYR A C 1
ATOM 847 O O . TYR A 1 106 ? 11.170 -1.398 -7.415 1.00 90.25 106 TYR A O 1
ATOM 855 N N . PHE A 1 107 ? 8.942 -1.293 -7.211 1.00 89.00 107 PHE A N 1
ATOM 856 C CA . PHE A 1 107 ? 8.718 -2.496 -7.999 1.00 89.00 107 PHE A CA 1
ATOM 857 C C . PHE A 1 107 ? 9.238 -2.329 -9.430 1.00 89.00 107 PHE A C 1
ATOM 859 O O . PHE A 1 107 ? 9.939 -3.202 -9.951 1.00 89.00 107 PHE A O 1
ATOM 866 N N . VAL A 1 108 ? 8.913 -1.194 -10.046 1.00 87.31 108 VAL A N 1
ATOM 867 C CA . VAL A 1 108 ? 9.249 -0.891 -11.435 1.00 87.31 108 VAL A CA 1
ATOM 868 C C . VAL A 1 108 ? 10.730 -0.549 -11.597 1.00 87.31 108 VAL A C 1
ATOM 870 O O . VAL A 1 108 ? 11.346 -1.020 -12.554 1.00 87.31 108 VAL A O 1
ATOM 873 N N . ASP A 1 109 ? 11.311 0.205 -10.664 1.00 86.62 109 ASP A N 1
ATOM 874 C CA . ASP A 1 109 ? 12.671 0.738 -10.812 1.00 86.62 109 ASP A CA 1
ATOM 875 C C . ASP A 1 109 ? 13.739 -0.196 -10.231 1.00 86.62 109 ASP A C 1
ATOM 877 O O . ASP A 1 109 ? 14.893 -0.176 -10.662 1.00 86.62 109 ASP A O 1
ATOM 881 N N . VAL A 1 110 ? 13.369 -1.037 -9.259 1.00 84.00 110 VAL A N 1
ATOM 882 C CA . VAL A 1 110 ? 14.320 -1.862 -8.502 1.00 84.00 110 VAL A CA 1
ATOM 883 C C . VAL A 1 110 ? 13.989 -3.344 -8.603 1.00 84.00 110 VAL A C 1
ATOM 885 O O . VAL A 1 110 ? 14.811 -4.117 -9.097 1.00 84.00 110 VAL A O 1
ATOM 888 N N . SER A 1 111 ? 12.803 -3.763 -8.155 1.00 81.50 111 SER A N 1
ATOM 889 C CA . SER A 1 111 ? 12.484 -5.190 -7.993 1.00 81.50 111 SER A CA 1
ATOM 890 C C . SER A 1 111 ? 12.475 -5.957 -9.314 1.00 81.50 111 SER A C 1
ATOM 892 O O . SER A 1 111 ? 13.141 -6.991 -9.445 1.00 81.50 111 SER A O 1
ATOM 894 N N . LYS A 1 112 ? 11.752 -5.438 -10.314 1.00 78.62 112 LYS A N 1
ATOM 895 C CA . LYS A 1 112 ? 11.628 -6.072 -11.629 1.00 78.62 112 LYS A CA 1
ATOM 896 C C . LYS A 1 112 ? 12.957 -6.056 -12.402 1.00 78.62 112 LYS A C 1
ATOM 898 O O . LYS A 1 112 ? 13.350 -7.132 -12.854 1.00 78.62 112 LYS A O 1
ATOM 903 N N . PRO A 1 113 ? 13.697 -4.932 -12.525 1.00 78.75 113 PRO A N 1
ATOM 904 C CA . PRO A 1 113 ? 14.974 -4.914 -13.245 1.00 78.75 113 PRO A CA 1
ATOM 905 C C . PRO A 1 113 ? 16.058 -5.786 -12.602 1.00 78.75 113 PRO A C 1
ATOM 907 O O . PRO A 1 113 ? 16.849 -6.401 -13.311 1.00 78.75 113 PRO A O 1
ATOM 910 N N . ARG A 1 114 ? 16.085 -5.888 -11.265 1.00 80.44 114 ARG A N 1
ATOM 911 C CA . ARG A 1 114 ? 17.057 -6.725 -10.538 1.00 80.44 114 ARG A CA 1
ATOM 912 C C . ARG A 1 114 ? 16.645 -8.196 -10.430 1.00 80.44 114 ARG A C 1
ATOM 914 O O . ARG A 1 114 ? 17.387 -8.998 -9.864 1.00 80.44 114 ARG A O 1
ATOM 921 N N . GLY A 1 115 ? 15.474 -8.567 -10.955 1.00 79.75 115 GLY A N 1
ATOM 922 C CA . GLY A 1 115 ? 14.971 -9.941 -10.928 1.00 79.75 115 GLY A CA 1
ATOM 923 C C . GLY A 1 115 ? 14.684 -10.469 -9.518 1.00 79.75 115 GLY A C 1
ATOM 924 O O . GLY A 1 115 ? 14.783 -11.680 -9.293 1.00 79.75 115 GLY A O 1
ATOM 925 N N . TYR A 1 116 ? 14.361 -9.583 -8.565 1.00 80.31 116 TYR A N 1
ATOM 926 C CA . TYR A 1 116 ? 13.920 -9.981 -7.223 1.00 80.31 116 TYR A CA 1
ATOM 927 C C . TYR A 1 116 ? 12.561 -10.675 -7.297 1.00 80.31 116 TYR A C 1
ATOM 929 O O . TYR A 1 116 ? 12.382 -11.756 -6.729 1.00 80.31 116 TYR A O 1
ATOM 937 N N . TRP A 1 117 ? 11.648 -10.134 -8.106 1.00 78.94 117 TRP A N 1
ATOM 938 C CA . TRP A 1 117 ? 10.473 -10.878 -8.531 1.00 78.94 117 TRP A CA 1
ATOM 939 C C . TRP A 1 117 ? 10.824 -11.832 -9.685 1.00 78.94 117 TRP A C 1
ATOM 941 O O . TRP A 1 117 ? 11.306 -11.413 -10.738 1.00 78.94 117 TRP A O 1
ATOM 951 N N . LYS A 1 118 ? 10.569 -13.133 -9.487 1.00 75.38 118 LYS A N 1
ATOM 952 C CA . LYS A 1 118 ? 10.785 -14.189 -10.489 1.00 75.38 118 LYS A CA 1
ATOM 953 C C . LYS A 1 118 ? 9.457 -14.886 -10.807 1.00 75.38 118 LYS A C 1
ATOM 955 O O . LYS A 1 118 ? 8.915 -15.528 -9.905 1.00 75.38 118 LYS A O 1
ATOM 960 N N . PRO A 1 119 ? 8.975 -14.863 -12.065 1.00 71.25 119 PRO A N 1
ATOM 961 C CA . PRO A 1 119 ? 7.681 -15.443 -12.444 1.00 71.25 119 PRO A CA 1
ATOM 962 C C . PRO A 1 119 ? 7.517 -16.923 -12.066 1.00 71.25 119 PRO A C 1
ATOM 964 O O . PRO A 1 119 ? 6.431 -17.361 -11.707 1.00 71.25 119 PRO A O 1
ATOM 967 N N . HIS A 1 120 ? 8.608 -17.693 -12.101 1.00 68.88 120 HIS A N 1
ATOM 968 C CA . HIS A 1 120 ? 8.594 -19.141 -11.869 1.00 68.88 120 HIS A CA 1
ATOM 969 C C . HIS A 1 120 ? 8.684 -19.554 -10.390 1.00 68.88 120 HIS A C 1
ATOM 971 O O . HIS A 1 120 ? 8.601 -20.738 -10.087 1.00 68.88 120 HIS A O 1
ATOM 977 N N . LYS A 1 121 ? 8.849 -18.610 -9.451 1.00 65.88 121 LYS A N 1
ATOM 978 C CA . LYS A 1 121 ? 8.987 -18.910 -8.010 1.00 65.88 121 LYS A CA 1
ATOM 979 C C . LYS A 1 121 ? 7.647 -18.996 -7.255 1.00 65.88 121 LYS A C 1
ATOM 981 O O . LYS A 1 121 ? 7.621 -18.883 -6.035 1.00 65.88 121 LYS A O 1
ATOM 986 N N . GLY A 1 122 ? 6.535 -19.192 -7.965 1.00 66.06 122 GLY A N 1
ATOM 987 C CA . GLY A 1 122 ? 5.231 -19.544 -7.382 1.00 66.06 122 GLY A CA 1
ATOM 988 C C . GLY A 1 122 ? 4.361 -18.379 -6.890 1.00 66.06 122 GLY A C 1
ATOM 989 O O . GLY A 1 122 ? 3.154 -18.556 -6.753 1.00 66.06 122 GLY A O 1
ATOM 990 N N . ALA A 1 123 ? 4.910 -17.178 -6.683 1.00 75.12 123 ALA A N 1
ATOM 991 C CA . ALA A 1 123 ? 4.118 -15.991 -6.356 1.00 75.12 123 ALA A CA 1
ATOM 992 C C . ALA A 1 123 ? 3.754 -15.200 -7.620 1.00 75.12 123 ALA A C 1
ATOM 994 O O . ALA A 1 123 ? 4.630 -14.779 -8.382 1.00 75.12 123 ALA A O 1
ATOM 995 N N . SER A 1 124 ? 2.457 -14.942 -7.815 1.00 85.75 124 SER A N 1
ATOM 996 C CA . SER A 1 124 ? 2.012 -14.038 -8.878 1.00 85.75 124 SER A CA 1
ATOM 997 C C . SER A 1 124 ? 2.631 -12.645 -8.694 1.00 85.75 124 SER A C 1
ATOM 999 O O . SER A 1 124 ? 2.902 -12.226 -7.566 1.00 85.75 124 SER A O 1
ATOM 1001 N N . MET A 1 125 ? 2.807 -11.899 -9.788 1.00 88.00 125 MET A N 1
ATOM 1002 C CA . MET A 1 125 ? 3.284 -10.507 -9.747 1.00 88.00 125 MET A CA 1
ATOM 1003 C C . MET A 1 125 ? 2.488 -9.656 -8.756 1.00 88.00 125 MET A C 1
ATOM 1005 O O . MET A 1 125 ? 3.057 -8.916 -7.963 1.00 88.00 125 MET A O 1
ATOM 1009 N N . ARG A 1 126 ? 1.162 -9.823 -8.759 1.00 89.50 126 ARG A N 1
ATOM 1010 C CA . ARG A 1 126 ? 0.244 -9.121 -7.858 1.00 89.50 126 ARG A CA 1
ATOM 1011 C C . ARG A 1 126 ? 0.461 -9.502 -6.398 1.00 89.50 126 ARG A C 1
ATOM 1013 O O . ARG A 1 126 ? 0.390 -8.636 -5.538 1.00 89.50 126 ARG A O 1
ATOM 1020 N N . THR A 1 127 ? 0.726 -10.774 -6.110 1.00 90.00 127 THR A N 1
ATOM 1021 C CA . THR A 1 127 ? 1.013 -11.244 -4.747 1.00 90.00 127 THR A CA 1
ATOM 1022 C C . THR A 1 127 ? 2.306 -10.629 -4.224 1.00 90.00 127 THR A C 1
ATOM 1024 O O . THR A 1 127 ? 2.318 -10.103 -3.117 1.00 90.00 127 THR A O 1
ATOM 1027 N N . TYR A 1 128 ? 3.365 -10.652 -5.037 1.00 89.50 128 TYR A N 1
ATOM 1028 C CA . TYR A 1 128 ? 4.642 -10.036 -4.683 1.00 89.50 128 TYR A CA 1
ATOM 1029 C C . TYR A 1 128 ? 4.487 -8.527 -4.471 1.00 89.50 128 TYR A C 1
ATOM 1031 O O . TYR A 1 128 ? 4.908 -7.990 -3.454 1.00 89.50 128 TYR A O 1
ATOM 1039 N N . PHE A 1 129 ? 3.810 -7.851 -5.396 1.00 92.31 129 PHE A N 1
ATOM 1040 C CA . PHE A 1 129 ? 3.560 -6.420 -5.294 1.00 92.31 129 PHE A CA 1
ATOM 1041 C C . PHE A 1 129 ? 2.757 -6.044 -4.038 1.00 92.31 129 PHE A C 1
ATOM 1043 O O . PHE A 1 129 ? 3.088 -5.066 -3.378 1.00 92.31 129 PHE A O 1
ATOM 1050 N N . MET A 1 130 ? 1.749 -6.832 -3.642 1.00 95.31 130 MET A N 1
ATOM 1051 C CA . MET A 1 130 ? 1.035 -6.556 -2.388 1.00 95.31 130 MET A CA 1
ATOM 1052 C C . MET A 1 130 ? 1.925 -6.686 -1.156 1.00 95.31 130 MET A C 1
ATOM 1054 O O . MET A 1 130 ? 1.696 -5.965 -0.191 1.00 95.31 130 MET A O 1
ATOM 1058 N N . HIS A 1 131 ? 2.914 -7.581 -1.169 1.00 92.81 131 HIS A N 1
ATOM 1059 C CA . HIS A 1 131 ? 3.894 -7.650 -0.089 1.00 92.81 131 HIS A CA 1
ATOM 1060 C C .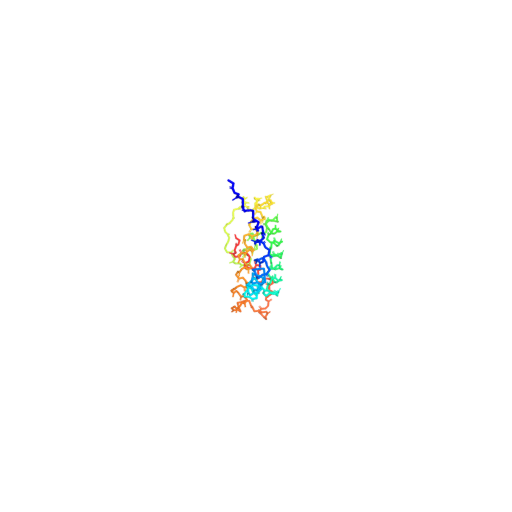 HIS A 1 131 ? 4.703 -6.345 -0.006 1.00 92.81 131 HIS A C 1
ATOM 1062 O O . HIS A 1 131 ? 4.819 -5.776 1.075 1.00 92.81 131 HIS A O 1
ATOM 1068 N N . ASP A 1 132 ? 5.156 -5.818 -1.150 1.00 93.00 132 ASP A N 1
ATOM 1069 C CA . ASP A 1 132 ? 5.832 -4.514 -1.229 1.00 93.00 132 ASP A CA 1
ATOM 1070 C C . ASP A 1 132 ? 4.946 -3.348 -0.761 1.00 93.00 132 ASP A C 1
ATOM 1072 O O . ASP A 1 132 ? 5.453 -2.431 -0.117 1.00 93.00 132 ASP A O 1
ATOM 1076 N N . CYS A 1 133 ? 3.641 -3.378 -1.060 1.00 96.00 133 CYS A N 1
ATOM 1077 C CA . CYS A 1 133 ? 2.683 -2.393 -0.550 1.00 96.00 133 CYS A CA 1
ATOM 1078 C C . CYS A 1 133 ? 2.524 -2.468 0.969 1.00 96.00 133 CYS A C 1
ATOM 1080 O O . CYS A 1 133 ? 2.448 -1.431 1.612 1.00 96.00 133 CYS A O 1
ATOM 1082 N N . LEU A 1 134 ? 2.446 -3.674 1.539 1.00 95.56 134 LEU A N 1
ATOM 1083 C CA . LEU A 1 134 ? 2.321 -3.846 2.988 1.00 95.56 134 LEU 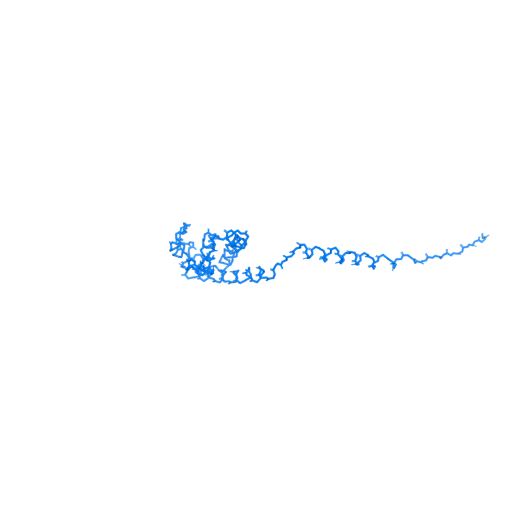A CA 1
ATOM 1084 C C . LEU A 1 134 ? 3.584 -3.382 3.711 1.00 95.56 134 LEU A C 1
ATOM 1086 O O . LEU A 1 134 ? 3.473 -2.772 4.760 1.00 95.56 134 LEU A O 1
ATOM 1090 N N . TYR A 1 135 ? 4.766 -3.640 3.146 1.00 94.12 135 TYR A N 1
ATOM 1091 C CA . TYR A 1 135 ? 6.039 -3.205 3.728 1.00 94.12 135 TYR A CA 1
ATOM 1092 C C . TYR A 1 135 ? 6.188 -1.674 3.795 1.00 94.12 135 TYR A C 1
ATOM 1094 O O . TYR A 1 135 ? 6.971 -1.168 4.591 1.00 94.12 135 TYR A O 1
ATOM 1102 N N . ARG A 1 136 ? 5.453 -0.946 2.948 1.00 94.06 136 ARG A N 1
ATOM 1103 C CA . ARG A 1 136 ? 5.489 0.522 2.825 1.00 94.06 136 ARG A CA 1
ATOM 1104 C C . ARG A 1 136 ? 4.264 1.220 3.411 1.00 94.06 136 ARG A C 1
ATOM 1106 O O . ARG A 1 136 ? 4.106 2.423 3.228 1.00 94.06 136 ARG A O 1
ATOM 1113 N N . PHE A 1 137 ? 3.378 0.452 4.036 1.00 90.06 137 PHE A N 1
ATOM 1114 C CA . PHE A 1 137 ? 2.239 0.956 4.789 1.00 90.06 137 PHE A CA 1
ATOM 1115 C C . PHE A 1 137 ? 2.657 1.183 6.240 1.00 90.06 137 PHE A C 1
ATOM 1117 O O . PHE A 1 137 ? 2.371 2.284 6.753 1.00 90.06 137 PHE A O 1
#

Radius of gyration: 27.31 Å; chains: 1; bounding box: 31×94×64 Å